Protein AF-D7DWL7-F1 (afdb_monomer)

Secondary structure (DSSP, 8-state):
-HHHHHHHHHHHHHHHHHHHHHHHHT--------

Foldseek 3Di:
DVVVVVVVVVVVVVVVVVVCVVVVVVPPPPPPPD

Organism: Nostoc azollae (strain 0708) (NCBI:txid551115)

Radius of gyration: 16.13 Å; Cα contacts (8 Å, |Δi|>4): 0; chains: 1; bounding box: 39×11×41 Å

Solvent-accessible surface area (backbone atoms only — not comparable to full-atom values): 2121 Å² total; per-residue (Å²): 113,67,66,63,51,52,51,51,49,52,51,52,51,52,54,50,50,52,48,50,51,57,54,56,73,70,56,75,67,79,79,78,81,121

Sequence (34 aa):
MFEKFVSYQTSIFAVSLKKLNADGCSRTVPLGIS

pLDDT: mean 73.63, std 11.88, range [57.41, 90.06]

Structure (mmCIF, N/CA/C/O backbone):
data_AF-D7DWL7-F1
#
_entry.id   AF-D7DWL7-F1
#
loop_
_atom_site.group_PDB
_atom_site.id
_atom_site.type_symbol
_atom_site.label_atom_id
_atom_site.label_alt_id
_atom_site.label_comp_id
_atom_site.label_asym_id
_atom_site.label_entity_id
_atom_site.label_seq_id
_atom_site.pdbx_PDB_in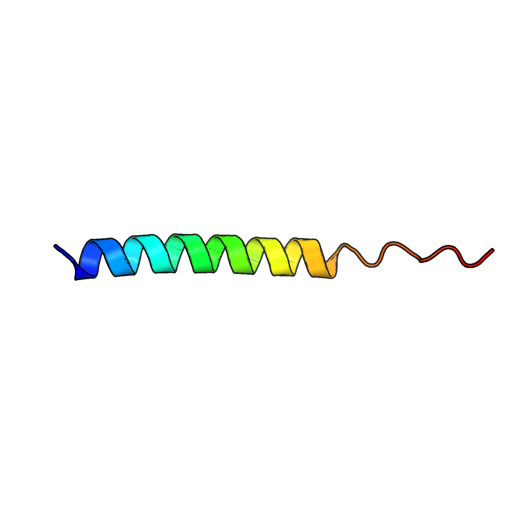s_code
_atom_site.Cartn_x
_atom_site.Cartn_y
_atom_site.Cartn_z
_atom_site.occupancy
_atom_site.B_iso_or_equiv
_atom_site.auth_seq_id
_atom_site.auth_comp_id
_atom_site.auth_asym_id
_atom_site.auth_atom_id
_atom_site.pdbx_PDB_model_num
ATOM 1 N N . MET A 1 1 ? -12.970 1.671 16.426 1.00 74.56 1 MET A N 1
ATOM 2 C CA . MET A 1 1 ? -12.968 2.646 15.301 1.00 74.56 1 MET A CA 1
ATOM 3 C C . MET A 1 1 ? -11.562 2.868 14.740 1.00 74.56 1 MET A C 1
ATOM 5 O O . MET A 1 1 ? -11.408 2.842 13.526 1.00 74.56 1 MET A O 1
ATOM 9 N N . PHE A 1 2 ? -10.542 2.990 15.598 1.00 80.81 2 PHE A N 1
ATOM 10 C CA . PHE A 1 2 ? -9.129 3.132 15.215 1.00 80.81 2 PHE A CA 1
ATOM 11 C C . PHE A 1 2 ? -8.576 1.966 14.374 1.00 80.81 2 PHE A C 1
ATOM 13 O O . PHE A 1 2 ? -7.990 2.203 13.326 1.00 80.81 2 PHE A O 1
ATOM 20 N N . GLU A 1 3 ? -8.850 0.710 14.741 1.00 80.56 3 GLU A N 1
ATOM 21 C CA . GLU A 1 3 ? -8.393 -0.463 13.967 1.00 80.56 3 GLU A CA 1
ATOM 22 C C . GLU A 1 3 ? -8.904 -0.473 12.522 1.00 80.56 3 GLU A C 1
ATOM 24 O O . GLU A 1 3 ? -8.170 -0.808 11.597 1.00 80.56 3 GLU A O 1
ATOM 29 N N . LYS A 1 4 ? -10.147 -0.028 12.305 1.00 84.62 4 LYS A N 1
ATOM 30 C CA . LYS A 1 4 ? -10.739 0.070 10.964 1.00 84.62 4 LYS A CA 1
ATOM 31 C C . LYS A 1 4 ? -10.035 1.134 10.114 1.00 84.62 4 LYS A C 1
ATOM 33 O O . LYS A 1 4 ? -9.866 0.947 8.914 1.00 84.62 4 LYS A O 1
ATOM 38 N N . PHE A 1 5 ? -9.596 2.224 10.741 1.00 84.69 5 PHE A N 1
ATOM 39 C CA . PHE A 1 5 ? -8.841 3.293 10.089 1.00 84.69 5 PHE A CA 1
ATOM 40 C C . PHE A 1 5 ? -7.404 2.868 9.766 1.00 84.69 5 PHE A C 1
ATOM 42 O O . PHE A 1 5 ? -6.932 3.103 8.656 1.00 84.69 5 PHE A O 1
ATOM 49 N N . VAL A 1 6 ? -6.737 2.182 10.698 1.00 82.75 6 VAL A N 1
ATOM 50 C CA . VAL A 1 6 ? -5.402 1.607 10.47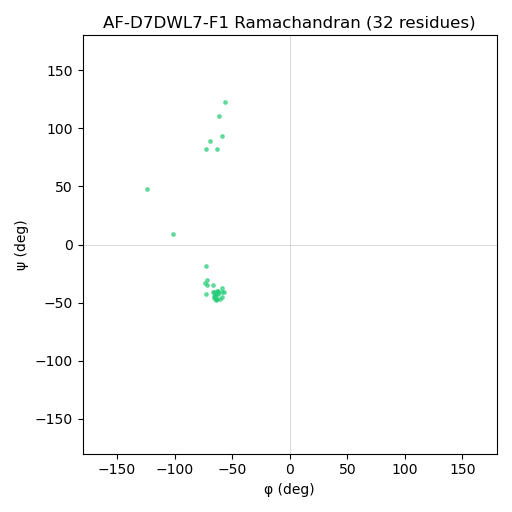9 1.00 82.75 6 VAL A CA 1
ATOM 51 C C . VAL A 1 6 ? -5.446 0.590 9.340 1.00 82.75 6 VAL A C 1
ATOM 53 O O . VAL A 1 6 ? -4.652 0.686 8.413 1.00 82.75 6 VAL A O 1
ATOM 56 N N . SER A 1 7 ? -6.431 -0.309 9.338 1.00 87.62 7 SER A N 1
ATOM 57 C CA . SER A 1 7 ? -6.593 -1.319 8.287 1.00 87.62 7 SER A CA 1
ATOM 58 C C . SER A 1 7 ? -6.855 -0.693 6.908 1.00 87.62 7 SER A C 1
ATOM 60 O O . SER A 1 7 ? -6.248 -1.099 5.915 1.00 87.62 7 SER A O 1
ATOM 62 N N . TYR A 1 8 ? -7.678 0.361 6.846 1.00 89.75 8 TYR A N 1
ATOM 63 C CA . TYR A 1 8 ? -7.930 1.105 5.610 1.00 89.75 8 TYR A CA 1
ATOM 64 C C . TYR A 1 8 ? -6.668 1.798 5.078 1.00 89.75 8 TYR A C 1
ATOM 66 O O . TYR A 1 8 ? -6.338 1.660 3.899 1.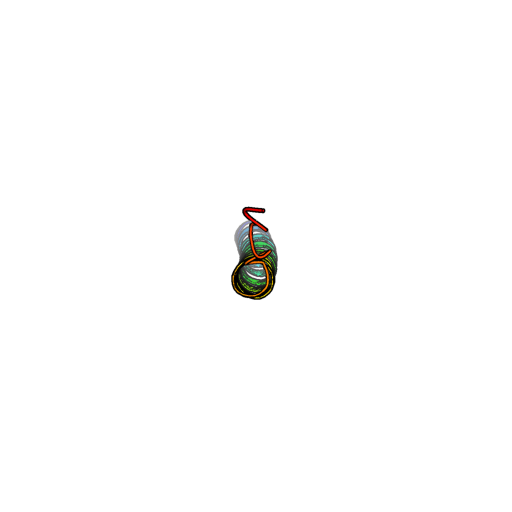00 89.75 8 TYR A O 1
ATOM 74 N N . GLN A 1 9 ? -5.916 2.486 5.943 1.00 86.69 9 GLN A N 1
ATOM 75 C CA . GLN A 1 9 ? -4.657 3.116 5.547 1.00 86.69 9 GLN A CA 1
ATOM 76 C C . GLN A 1 9 ? -3.626 2.082 5.090 1.00 86.69 9 GLN A C 1
ATOM 78 O O . GLN A 1 9 ? -3.05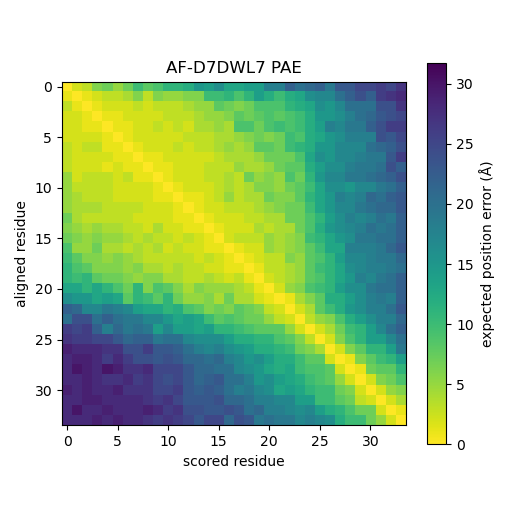8 2.235 4.011 1.00 86.69 9 GLN A O 1
ATOM 83 N N . THR A 1 10 ? -3.427 0.995 5.841 1.00 90.06 10 THR A N 1
ATOM 84 C CA . THR A 1 10 ? -2.513 -0.092 5.462 1.00 90.06 10 THR A CA 1
ATOM 85 C C . THR A 1 10 ? -2.870 -0.680 4.099 1.00 90.06 10 THR A C 1
ATOM 87 O O . THR A 1 10 ? -1.975 -0.907 3.287 1.00 90.06 10 THR A O 1
ATOM 90 N N . SER A 1 11 ? -4.160 -0.862 3.800 1.00 87.44 11 SER A N 1
ATOM 91 C CA . SER A 1 11 ? -4.609 -1.329 2.485 1.00 87.44 11 SER A CA 1
ATOM 92 C C . SER A 1 11 ? -4.239 -0.350 1.365 1.00 87.44 11 SER A C 1
ATOM 94 O O . SER A 1 11 ? -3.772 -0.778 0.311 1.00 87.44 11 SER A O 1
ATOM 96 N N . ILE A 1 12 ? -4.411 0.958 1.581 1.00 89.19 12 ILE A N 1
ATOM 97 C CA . ILE A 1 12 ? -4.037 1.987 0.598 1.00 89.19 12 ILE A CA 1
ATOM 98 C C . ILE A 1 12 ? -2.525 1.991 0.372 1.00 89.19 12 ILE A C 1
ATOM 100 O O . ILE A 1 12 ? -2.074 1.970 -0.774 1.00 89.19 12 ILE A O 1
ATOM 104 N N . PHE A 1 13 ? -1.736 1.975 1.447 1.00 87.25 13 PHE A N 1
ATOM 105 C CA . PHE A 1 13 ? -0.278 1.954 1.356 1.00 87.25 13 PHE A CA 1
ATOM 106 C C . PHE A 1 13 ? 0.232 0.690 0.662 1.00 87.25 13 PHE A C 1
ATOM 108 O O . PHE A 1 13 ? 1.118 0.787 -0.181 1.00 87.25 13 PHE A O 1
ATOM 115 N N . ALA A 1 14 ? -0.358 -0.475 0.935 1.00 84.44 14 ALA A N 1
ATOM 116 C CA . ALA A 1 14 ? 0.005 -1.726 0.273 1.00 84.44 14 ALA A CA 1
ATOM 117 C C . ALA A 1 14 ? -0.286 -1.694 -1.238 1.00 84.44 14 ALA A C 1
ATOM 119 O O . ALA A 1 14 ? 0.552 -2.113 -2.036 1.00 84.44 14 ALA A O 1
ATOM 120 N N . VAL A 1 15 ? -1.439 -1.155 -1.651 1.00 82.38 15 VAL A N 1
ATOM 121 C CA . VAL A 1 15 ? -1.784 -0.983 -3.074 1.00 82.38 15 VAL A CA 1
ATOM 122 C C . VAL A 1 15 ? -0.838 0.011 -3.748 1.00 82.38 15 VAL A C 1
ATOM 124 O O . VAL A 1 15 ? -0.341 -0.261 -4.840 1.00 82.38 15 VAL A O 1
ATOM 127 N N . SER A 1 16 ? -0.548 1.131 -3.086 1.00 82.31 16 SER A N 1
ATOM 128 C CA . SER A 1 16 ? 0.345 2.166 -3.610 1.00 82.31 16 SER A CA 1
ATOM 129 C C . SER A 1 16 ? 1.786 1.664 -3.733 1.00 82.31 16 SER A C 1
ATOM 131 O O . SER A 1 16 ? 2.428 1.884 -4.754 1.00 82.31 16 SER A O 1
ATOM 133 N N . LEU A 1 17 ? 2.272 0.900 -2.751 1.00 77.62 17 LEU A N 1
ATOM 134 C CA . LEU A 1 17 ? 3.596 0.277 -2.780 1.00 77.62 17 LEU A CA 1
ATOM 135 C C . LEU A 1 17 ? 3.694 -0.796 -3.870 1.00 77.62 17 LEU A C 1
ATOM 137 O O . LEU A 1 17 ? 4.693 -0.869 -4.579 1.00 77.62 17 LEU A O 1
ATOM 141 N N . LYS A 1 18 ? 2.647 -1.610 -4.050 1.00 76.31 18 LYS A N 1
ATOM 142 C CA . LYS A 1 18 ? 2.590 -2.600 -5.133 1.00 76.31 18 LYS A CA 1
ATOM 143 C C . LYS A 1 18 ? 2.610 -1.925 -6.504 1.00 76.31 18 LYS A C 1
ATOM 145 O O . LYS A 1 18 ? 3.301 -2.404 -7.398 1.00 76.31 18 LYS A O 1
ATOM 150 N N . LYS A 1 19 ? 1.896 -0.807 -6.653 1.00 76.50 19 LYS A N 1
ATOM 151 C CA . LYS A 1 19 ? 1.914 0.015 -7.865 1.00 76.50 19 LYS A CA 1
ATOM 152 C C . LYS A 1 19 ? 3.289 0.647 -8.091 1.00 76.50 19 LYS A C 1
ATOM 154 O O . LYS A 1 19 ? 3.836 0.500 -9.172 1.00 76.50 19 LYS A O 1
ATOM 159 N N . LEU A 1 20 ? 3.898 1.226 -7.055 1.00 72.88 20 LEU A N 1
ATOM 160 C CA . LEU A 1 20 ? 5.249 1.787 -7.119 1.00 72.88 20 LEU A CA 1
ATOM 161 C C . LEU A 1 20 ? 6.295 0.740 -7.516 1.00 72.88 20 LEU A C 1
ATOM 163 O O . LEU A 1 20 ? 7.170 1.039 -8.315 1.00 72.88 20 LEU A O 1
ATOM 167 N N . ASN A 1 21 ? 6.201 -0.487 -7.003 1.00 64.75 21 ASN A N 1
ATOM 168 C CA . ASN A 1 21 ? 7.108 -1.571 -7.386 1.00 64.75 21 ASN A CA 1
ATOM 169 C C . ASN A 1 21 ? 6.843 -2.077 -8.812 1.00 64.75 21 ASN A C 1
ATOM 171 O O . ASN A 1 21 ? 7.790 -2.414 -9.518 1.00 64.75 21 ASN A O 1
ATOM 175 N N . ALA A 1 22 ? 5.582 -2.101 -9.257 1.00 66.12 22 ALA A N 1
ATOM 176 C CA . ALA A 1 22 ? 5.238 -2.429 -10.640 1.00 66.12 22 ALA A CA 1
ATOM 177 C C . ALA A 1 22 ? 5.769 -1.368 -11.623 1.00 66.12 22 ALA A C 1
ATOM 179 O O . ALA A 1 22 ? 6.388 -1.711 -12.627 1.00 66.12 22 ALA A O 1
ATOM 180 N N . ASP A 1 23 ? 5.609 -0.086 -11.291 1.00 60.31 23 ASP A N 1
ATOM 181 C CA . ASP A 1 23 ? 6.094 1.042 -12.091 1.00 60.31 23 ASP A CA 1
ATOM 182 C C . ASP A 1 23 ? 7.627 1.199 -11.994 1.00 60.31 23 ASP A C 1
ATOM 184 O O . ASP A 1 23 ? 8.289 1.565 -12.964 1.00 60.31 23 ASP A O 1
ATOM 188 N N . GLY A 1 24 ? 8.221 0.868 -10.843 1.00 59.72 24 GLY A N 1
ATOM 189 C CA . GLY A 1 24 ? 9.665 0.883 -10.595 1.00 59.72 24 GLY A CA 1
ATOM 190 C C . GLY A 1 24 ? 10.416 -0.244 -11.308 1.00 59.72 24 GLY A C 1
ATOM 191 O O 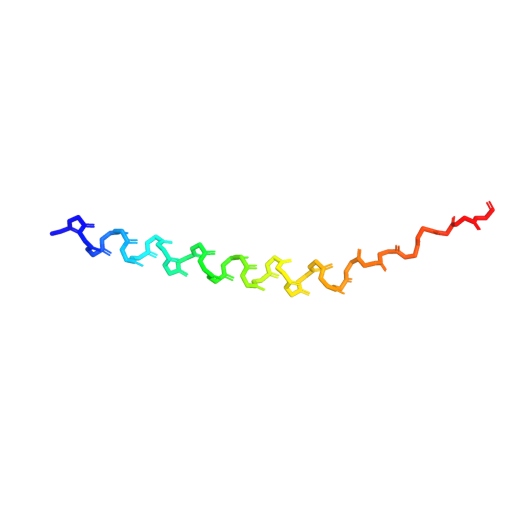. GLY A 1 24 ? 11.543 -0.038 -11.751 1.00 59.72 24 GLY A O 1
ATOM 192 N N . CYS A 1 25 ? 9.774 -1.400 -11.510 1.00 58.50 25 CYS A N 1
ATOM 193 C CA . CYS A 1 25 ? 10.296 -2.484 -12.349 1.00 58.50 25 CYS A CA 1
ATOM 194 C C . CYS A 1 25 ? 10.229 -2.149 -13.855 1.00 58.50 25 CYS A C 1
ATOM 196 O O . CYS A 1 25 ? 10.974 -2.723 -14.644 1.00 58.50 25 CYS A O 1
ATOM 198 N N . SER A 1 26 ? 9.403 -1.170 -14.250 1.00 60.34 26 SER A N 1
ATOM 199 C CA . SER A 1 26 ? 9.262 -0.687 -15.633 1.00 60.34 26 SER A CA 1
ATOM 200 C C . SER A 1 26 ? 10.012 0.624 -15.918 1.00 60.34 26 SER A C 1
ATOM 202 O O . SER A 1 26 ? 9.829 1.219 -16.983 1.00 60.34 26 SER A O 1
ATOM 204 N N . ARG A 1 27 ? 10.855 1.103 -14.993 1.00 58.81 27 ARG A 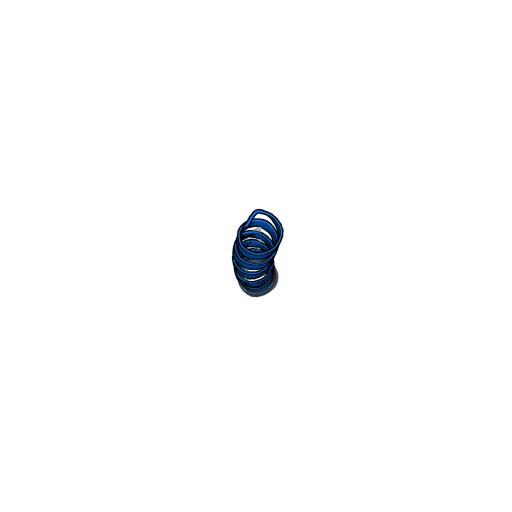N 1
ATOM 205 C CA . ARG A 1 27 ? 11.647 2.328 -15.179 1.00 58.81 27 ARG A CA 1
ATOM 206 C C . ARG A 1 27 ? 13.142 2.087 -15.006 1.00 58.81 27 ARG A C 1
ATOM 208 O O . ARG A 1 27 ? 13.849 2.891 -14.411 1.00 58.81 27 ARG A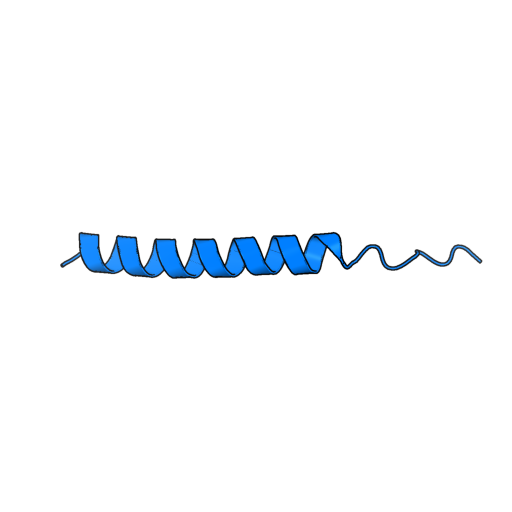 O 1
ATOM 215 N N . THR A 1 28 ? 13.662 1.050 -15.647 1.00 57.41 28 THR A N 1
ATOM 216 C CA . THR A 1 28 ? 14.958 1.199 -16.315 1.00 57.41 28 THR A CA 1
ATOM 217 C C . THR A 1 28 ? 14.724 2.055 -17.555 1.00 57.41 28 THR A C 1
ATOM 219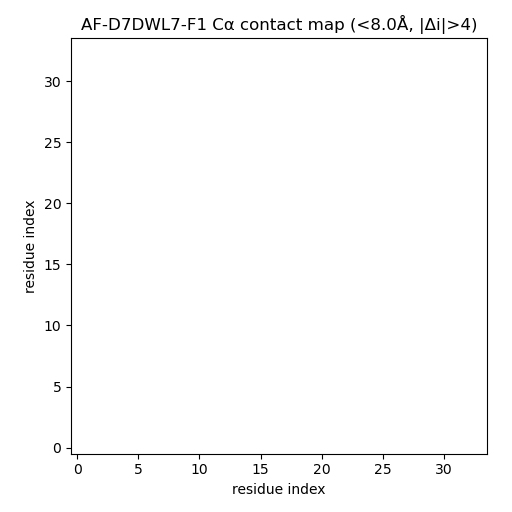 O O . THR A 1 28 ? 14.561 1.561 -18.666 1.00 57.41 28 THR A O 1
ATOM 222 N N . VAL A 1 29 ? 14.683 3.378 -17.368 1.00 61.84 29 VAL A N 1
ATOM 223 C CA . VAL A 1 29 ? 15.060 4.259 -18.476 1.00 61.84 29 VAL A CA 1
ATOM 224 C C . VAL A 1 29 ? 16.471 3.822 -18.870 1.00 61.84 29 VAL A C 1
ATOM 226 O O . VAL A 1 29 ? 17.333 3.778 -17.986 1.00 61.84 29 VAL A O 1
ATOM 229 N N . PRO A 1 30 ? 16.734 3.420 -20.125 1.00 58.62 30 PRO A N 1
ATOM 230 C CA . PRO A 1 30 ? 18.107 3.231 -20.537 1.00 58.62 30 PRO A CA 1
ATOM 231 C C . PRO A 1 30 ? 18.734 4.609 -20.376 1.00 58.62 30 PRO A C 1
ATOM 233 O O . PRO A 1 30 ? 18.344 5.560 -21.054 1.00 58.62 30 PRO A O 1
ATOM 236 N N . LEU A 1 31 ? 19.632 4.747 -19.400 1.00 62.81 31 LEU A N 1
ATOM 237 C CA . LEU A 1 31 ? 20.574 5.850 -19.378 1.00 62.81 31 LEU A CA 1
ATOM 238 C C . LEU A 1 31 ? 21.342 5.692 -20.683 1.00 62.81 31 LEU A C 1
ATOM 240 O O . LEU A 1 31 ? 22.251 4.871 -20.778 1.00 62.81 31 LEU A O 1
ATOM 244 N N . GLY A 1 32 ? 20.864 6.388 -21.714 1.00 58.25 32 GLY A N 1
ATOM 245 C CA . GLY A 1 32 ? 21.526 6.539 -22.991 1.00 58.25 32 GLY A CA 1
ATOM 246 C C . GLY A 1 32 ? 22.820 7.274 -22.718 1.00 58.25 32 GLY A C 1
ATOM 247 O O . GLY A 1 32 ? 22.879 8.494 -22.814 1.00 58.25 32 GLY A O 1
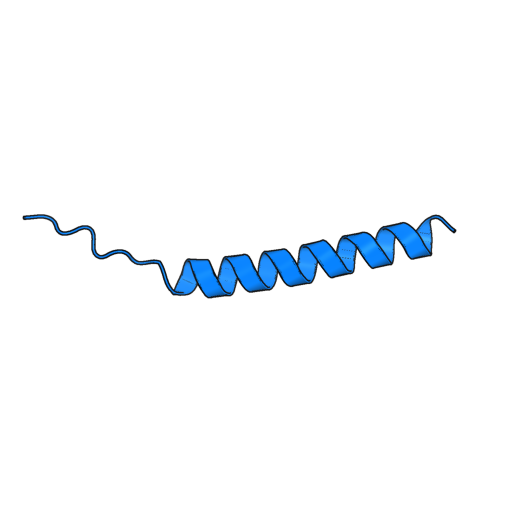ATOM 248 N N . ILE A 1 33 ? 23.827 6.520 -22.292 1.00 58.09 33 ILE A N 1
ATOM 249 C CA . ILE A 1 33 ? 25.214 6.929 -22.360 1.00 58.09 33 ILE A CA 1
ATOM 250 C C . ILE A 1 33 ? 25.567 6.919 -23.848 1.00 58.09 33 ILE A C 1
ATOM 252 O O . ILE A 1 33 ? 25.892 5.886 -24.428 1.00 58.09 33 ILE A O 1
ATOM 256 N N . SER A 1 34 ? 25.332 8.073 -24.474 1.00 59.50 34 SER A N 1
ATOM 257 C CA . SER A 1 34 ? 25.986 8.461 -25.720 1.00 59.50 34 SER A CA 1
ATOM 258 C C . SER A 1 34 ? 27.404 8.929 -25.434 1.00 59.50 34 SER A C 1
ATOM 260 O O . SER A 1 34 ? 27.649 9.429 -24.314 1.00 59.50 34 SER A O 1
#

Mean predicted aligned error: 11.25 Å